Protein AF-A0A8K0K7F2-F1 (afdb_monomer_lite)

Foldseek 3Di:
DDPVVLVPDPVCVPPDPVVLQVLLQLLLVQLVVQLVCQLVVVDVVHHFAPPQPDPDDDDDDDDDDDDDDDDDDDPDDDDDDDDDDDDDPDDDPDDPCPDDPPDGGDGGHRHSVVSNVVSCVPQLVVLVPPPDPSSVSSVVSSVNSSD

Radius of gyration: 26.01 Å; chains: 1; bounding box: 71×52×45 Å

InterPro domains:
  IPR005817 Wnt [PF00110] (9-146)
  IPR005817 Wnt [PR01349] (17-31)
  IPR005817 Wnt [PR01349] (36-49)
  IPR005817 Wnt [PR01349] (103-115)
  IPR005817 Wnt [PTHR12027] (9-146)
  IPR005817 Wnt [SM00097] (2-147)

Structure (mmCIF, N/CA/C/O backbone):
data_AF-A0A8K0K7F2-F1
#
_entry.id   AF-A0A8K0K7F2-F1
#
loop_
_atom_site.group_PDB
_atom_site.id
_atom_site.type_symbol
_atom_site.label_atom_id
_atom_site.label_alt_id
_atom_site.label_comp_id
_atom_site.label_asym_id
_atom_site.label_entity_id
_atom_site.label_seq_id
_atom_site.pdbx_PDB_ins_code
_atom_site.Cartn_x
_atom_site.Cartn_y
_atom_site.Cartn_z
_atom_site.occupancy
_atom_site.B_iso_or_equiv
_atom_site.auth_seq_id
_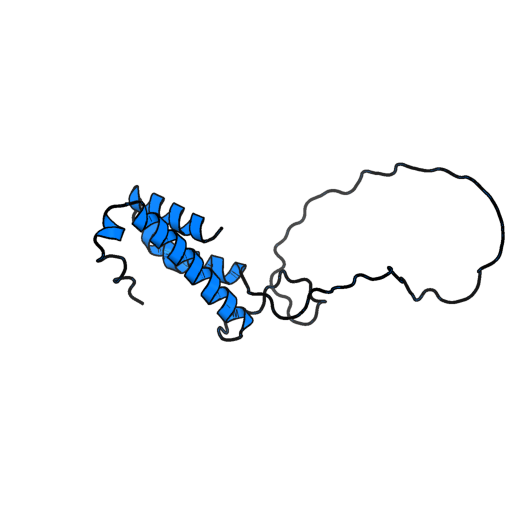atom_site.auth_comp_id
_atom_site.auth_asym_id
_atom_site.auth_atom_id
_atom_site.pdbx_PDB_model_num
ATOM 1 N N . MET A 1 1 ? -12.670 -11.043 -4.628 1.00 37.12 1 MET A N 1
ATOM 2 C CA . MET A 1 1 ? -11.692 -11.726 -3.752 1.00 37.12 1 MET A CA 1
ATOM 3 C C . MET A 1 1 ? -12.124 -11.479 -2.317 1.00 37.12 1 MET A C 1
ATOM 5 O O . MET A 1 1 ? -12.038 -10.350 -1.852 1.00 37.12 1 MET A O 1
ATOM 9 N N . ASN A 1 2 ? -12.721 -12.486 -1.681 1.00 33.09 2 ASN A N 1
ATOM 10 C CA . ASN A 1 2 ? -13.360 -12.348 -0.373 1.00 33.09 2 ASN A CA 1
ATOM 11 C C . ASN A 1 2 ? -12.318 -12.329 0.754 1.00 33.09 2 ASN A C 1
ATOM 13 O O . ASN A 1 2 ? -11.593 -13.300 0.952 1.00 33.09 2 ASN A O 1
ATOM 17 N N . LEU A 1 3 ? -12.275 -11.234 1.519 1.00 50.59 3 LEU A N 1
ATOM 18 C CA . LEU A 1 3 ? -11.505 -11.087 2.765 1.00 50.59 3 LEU A CA 1
ATOM 19 C C . LEU A 1 3 ? -12.228 -11.748 3.965 1.00 50.59 3 LEU A C 1
ATOM 21 O O . LEU A 1 3 ? -12.212 -11.241 5.088 1.00 50.59 3 LEU A O 1
ATOM 25 N N . ASP A 1 4 ? -12.882 -12.890 3.754 1.00 53.47 4 ASP A N 1
ATOM 26 C CA . ASP A 1 4 ? -13.684 -13.553 4.795 1.00 53.47 4 ASP A CA 1
ATOM 27 C C . ASP A 1 4 ? -12.829 -14.278 5.844 1.00 53.47 4 ASP A C 1
ATOM 29 O O . ASP A 1 4 ? -13.322 -14.637 6.914 1.00 53.47 4 ASP A O 1
ATOM 33 N N . CYS A 1 5 ? -11.530 -14.446 5.584 1.00 55.28 5 CYS A N 1
ATOM 34 C CA . CYS A 1 5 ? -10.624 -15.142 6.495 1.00 55.28 5 CYS A CA 1
ATOM 35 C C . CYS A 1 5 ? -10.305 -14.324 7.764 1.00 55.28 5 CYS A C 1
ATOM 37 O O . CYS A 1 5 ? -10.175 -14.892 8.845 1.00 55.28 5 CYS A O 1
ATOM 39 N N . LEU A 1 6 ? -10.238 -12.988 7.667 1.00 54.69 6 LEU A N 1
ATOM 40 C CA . LEU A 1 6 ? -9.939 -12.110 8.813 1.00 54.69 6 LEU A CA 1
ATOM 41 C C . LEU A 1 6 ? -11.192 -11.787 9.646 1.00 54.69 6 LEU A C 1
ATOM 43 O O . LEU A 1 6 ? -11.098 -11.527 10.840 1.00 54.69 6 LEU A O 1
ATOM 47 N N . SER A 1 7 ? -12.378 -11.841 9.031 1.00 54.75 7 SER A N 1
ATOM 48 C CA . SER A 1 7 ? -13.650 -11.515 9.692 1.00 54.75 7 SER A CA 1
ATOM 49 C C . SER A 1 7 ? -14.147 -12.595 10.653 1.00 54.75 7 SER A C 1
ATOM 51 O O . SER A 1 7 ? -14.962 -12.292 11.519 1.00 54.75 7 SER A O 1
ATOM 53 N N . LYS A 1 8 ? -13.713 -13.851 10.480 1.00 60.56 8 LYS A N 1
ATOM 54 C CA . LYS A 1 8 ? -14.168 -14.995 11.290 1.00 60.56 8 LYS A CA 1
ATOM 55 C C . LYS A 1 8 ? -13.259 -15.313 12.477 1.00 60.56 8 LYS A C 1
ATOM 57 O O . LYS A 1 8 ? -13.611 -16.165 13.290 1.00 60.56 8 LYS A O 1
ATOM 62 N N . SER A 1 9 ? -12.100 -14.665 12.606 1.00 66.62 9 SER A N 1
ATOM 63 C CA . SER A 1 9 ? -11.217 -14.933 13.739 1.00 66.62 9 SER A CA 1
ATOM 64 C C . SER A 1 9 ? -11.631 -14.090 14.951 1.00 66.62 9 SER A C 1
ATOM 66 O O . SER A 1 9 ? -11.693 -12.859 14.911 1.00 66.62 9 SER A O 1
ATOM 68 N N . ARG A 1 10 ? -11.914 -14.767 16.071 1.00 64.94 10 ARG A N 1
ATOM 69 C CA . ARG A 1 10 ? -12.238 -14.098 17.345 1.00 64.94 10 ARG A CA 1
ATOM 70 C C . ARG A 1 10 ? -11.111 -13.166 17.800 1.00 64.94 10 ARG A C 1
ATOM 72 O O . ARG A 1 10 ? -11.383 -12.093 18.323 1.00 64.94 10 ARG A O 1
ATOM 79 N N . ILE A 1 11 ? -9.863 -13.539 17.517 1.00 68.00 11 ILE A N 1
ATOM 80 C CA . ILE A 1 11 ? -8.664 -12.765 17.867 1.00 68.00 11 ILE A CA 1
ATOM 81 C C . ILE A 1 11 ? -8.660 -11.400 17.168 1.00 68.00 11 ILE A C 1
ATOM 83 O O . ILE A 1 11 ? -8.383 -10.392 17.811 1.00 68.00 11 ILE A O 1
ATOM 87 N N . LEU A 1 12 ? -9.026 -11.334 15.882 1.00 71.38 12 LEU A N 1
ATOM 88 C CA . LEU A 1 12 ? -9.069 -10.059 15.162 1.00 71.38 12 LEU A CA 1
ATOM 89 C C . LEU A 1 12 ? -10.314 -9.238 15.507 1.00 71.38 12 LEU A C 1
ATOM 91 O O . LEU A 1 12 ? -10.298 -8.019 15.351 1.00 71.38 12 LEU A O 1
ATOM 95 N N . SER A 1 13 ? -11.387 -9.870 15.991 1.00 68.44 13 SER A N 1
ATOM 96 C CA . SER A 1 13 ? -12.656 -9.204 16.314 1.00 68.44 13 SER A CA 1
ATOM 97 C C . SER A 1 13 ? -12.635 -8.381 17.605 1.00 68.44 13 SER A C 1
ATOM 99 O O . SER A 1 13 ? -13.389 -7.417 17.695 1.00 68.44 13 SER A O 1
ATOM 101 N N . LEU A 1 14 ? -11.816 -8.747 18.596 1.00 71.50 14 LEU A N 1
ATOM 102 C CA . LEU A 1 14 ? -11.868 -8.154 19.941 1.00 71.50 14 LEU A CA 1
ATOM 103 C C . LEU A 1 14 ? -10.873 -7.004 20.192 1.00 71.50 14 LEU A C 1
ATOM 105 O O . LEU A 1 14 ? -10.932 -6.384 21.248 1.00 71.50 14 LEU A O 1
ATOM 109 N N . GLY A 1 15 ? -9.994 -6.675 19.238 1.00 77.38 15 GLY A N 1
ATOM 110 C CA . GLY A 1 15 ? -9.095 -5.516 19.360 1.00 77.38 15 GLY A CA 1
ATOM 111 C C . GLY A 1 15 ? -7.935 -5.699 20.349 1.00 77.38 15 GLY A C 1
ATOM 112 O O . GLY A 1 15 ? -7.491 -4.733 20.964 1.00 77.38 15 GLY A O 1
ATOM 113 N N . PHE A 1 16 ? -7.435 -6.927 20.515 1.00 87.38 16 PHE A N 1
ATOM 114 C CA . PHE A 1 16 ? -6.277 -7.228 21.365 1.00 87.38 16 PHE A CA 1
ATOM 115 C C . PHE A 1 16 ? -4.934 -6.795 20.748 1.00 87.38 16 PHE A C 1
ATOM 117 O O . PHE A 1 16 ? -4.850 -6.474 19.558 1.00 87.38 16 PHE A O 1
ATOM 124 N N . ARG A 1 17 ? -3.847 -6.844 21.529 1.00 90.38 17 ARG A N 1
ATOM 125 C CA . ARG A 1 17 ? -2.491 -6.479 21.068 1.00 90.38 17 ARG A CA 1
ATOM 126 C C . ARG A 1 17 ? -2.005 -7.364 19.918 1.00 90.38 17 ARG A C 1
ATOM 128 O O . ARG A 1 17 ? -1.388 -6.881 18.973 1.00 90.38 17 ARG A O 1
ATOM 135 N N . GLU A 1 18 ? -2.353 -8.640 19.952 1.00 90.44 18 GLU A N 1
ATOM 136 C CA . GLU A 1 18 ? -2.044 -9.635 18.928 1.00 90.44 18 GLU A CA 1
ATOM 137 C C . GLU A 1 18 ? -2.748 -9.290 17.611 1.00 90.44 18 GLU A C 1
ATOM 139 O O . GLU A 1 18 ? -2.179 -9.458 16.533 1.00 90.44 18 GLU A O 1
ATOM 144 N N . SER A 1 19 ? -3.964 -8.734 17.690 1.00 89.56 19 SER A N 1
ATOM 145 C CA . SER A 1 19 ? -4.680 -8.256 16.505 1.00 89.56 19 SER A CA 1
ATOM 146 C C . SER A 1 19 ? -3.993 -7.045 15.882 1.00 89.56 19 SER A C 1
ATOM 148 O O . SER A 1 19 ? -3.846 -6.987 14.662 1.00 89.56 19 SER A O 1
ATOM 150 N N . ALA A 1 20 ? -3.490 -6.123 16.707 1.00 92.75 20 ALA A N 1
ATOM 151 C CA . ALA A 1 20 ? -2.738 -4.972 16.229 1.00 92.75 20 ALA A CA 1
ATOM 152 C C . ALA A 1 20 ? -1.470 -5.395 15.481 1.00 92.75 20 ALA A C 1
ATOM 154 O O . ALA A 1 20 ? -1.226 -4.925 14.367 1.00 92.75 20 ALA A O 1
ATOM 155 N N . PHE A 1 21 ? -0.722 -6.349 16.042 1.00 93.94 21 PHE A N 1
ATOM 156 C CA . PHE A 1 21 ? 0.432 -6.941 15.372 1.00 93.94 21 PHE A CA 1
ATOM 157 C C . PHE A 1 21 ? 0.045 -7.614 14.051 1.00 93.94 21 PHE A C 1
ATOM 159 O O . PHE A 1 21 ? 0.683 -7.364 13.033 1.00 93.94 21 PHE A O 1
ATOM 166 N N . ALA A 1 22 ? -1.021 -8.417 14.026 1.00 93.19 22 ALA A N 1
ATOM 167 C CA . ALA A 1 22 ? -1.461 -9.105 12.814 1.00 93.19 22 ALA A CA 1
ATOM 168 C C . ALA A 1 22 ? -1.860 -8.131 11.690 1.00 93.19 22 ALA A C 1
ATOM 170 O O . ALA A 1 22 ? -1.498 -8.348 10.532 1.00 93.19 22 ALA A O 1
ATOM 171 N N . HIS A 1 23 ? -2.561 -7.041 12.019 1.00 93.25 23 HIS A N 1
ATOM 172 C CA . HIS A 1 23 ? -2.908 -5.977 11.072 1.00 93.25 23 HIS A CA 1
ATOM 173 C C . HIS A 1 23 ? -1.660 -5.286 10.508 1.00 93.25 23 HIS A C 1
ATOM 175 O O . HIS A 1 23 ? -1.525 -5.146 9.289 1.00 93.25 23 HIS A O 1
ATOM 181 N N . ALA A 1 24 ? -0.714 -4.922 11.377 1.00 96.75 24 ALA A N 1
ATOM 182 C CA . ALA A 1 24 ? 0.549 -4.318 10.965 1.00 96.75 24 ALA A CA 1
ATOM 183 C C . ALA A 1 24 ? 1.377 -5.271 10.085 1.00 96.75 24 ALA A C 1
ATOM 185 O O . ALA A 1 24 ? 1.738 -4.918 8.963 1.00 96.75 24 ALA A O 1
ATOM 186 N N . ALA A 1 25 ? 1.610 -6.505 10.535 1.00 96.50 25 ALA A N 1
ATOM 187 C CA . ALA A 1 25 ? 2.380 -7.509 9.804 1.00 96.50 25 ALA A CA 1
ATOM 188 C C . ALA A 1 25 ? 1.764 -7.829 8.434 1.00 96.50 25 ALA A C 1
ATOM 190 O O . ALA A 1 25 ? 2.481 -7.946 7.441 1.00 96.50 25 ALA A O 1
ATOM 191 N N . SER A 1 26 ? 0.433 -7.906 8.349 1.00 96.31 26 SER A N 1
ATOM 192 C CA . SER A 1 26 ? -0.265 -8.115 7.076 1.00 96.31 26 SER A CA 1
ATOM 193 C C . SER A 1 26 ? -0.063 -6.934 6.125 1.00 96.31 26 SER A C 1
ATOM 195 O O . SER A 1 26 ? 0.232 -7.131 4.946 1.00 96.31 26 SER A O 1
ATOM 197 N N . ALA A 1 27 ? -0.176 -5.700 6.623 1.00 97.38 27 ALA A N 1
ATOM 198 C CA . ALA A 1 27 ? 0.016 -4.502 5.811 1.00 97.38 27 ALA A CA 1
ATOM 199 C C . ALA A 1 27 ? 1.462 -4.335 5.322 1.00 97.38 27 ALA A C 1
ATOM 201 O O . ALA A 1 27 ? 1.665 -3.947 4.162 1.00 97.38 27 ALA A O 1
ATOM 202 N N . ALA A 1 28 ? 2.436 -4.697 6.159 1.00 98.19 28 ALA A N 1
ATOM 203 C CA . ALA A 1 28 ? 3.849 -4.794 5.804 1.00 98.19 28 ALA A CA 1
ATOM 204 C C . ALA A 1 28 ? 4.073 -5.851 4.714 1.00 98.19 28 ALA A C 1
ATOM 206 O O . ALA A 1 28 ? 4.664 -5.571 3.671 1.00 98.19 28 ALA A O 1
ATOM 207 N N . GLY A 1 29 ? 3.541 -7.059 4.928 1.00 97.94 29 GLY A N 1
ATOM 208 C CA . GLY A 1 29 ? 3.699 -8.199 4.030 1.00 97.94 29 GLY A CA 1
ATOM 209 C C . GLY A 1 29 ? 3.129 -7.944 2.638 1.00 97.94 29 GLY A C 1
ATOM 210 O O . GLY A 1 29 ? 3.810 -8.204 1.648 1.00 97.94 29 GLY A O 1
ATOM 211 N N . VAL A 1 30 ? 1.924 -7.368 2.547 1.00 97.69 30 VAL A N 1
ATOM 212 C CA . VAL A 1 30 ? 1.322 -6.976 1.260 1.00 97.69 30 VAL A CA 1
ATOM 213 C C . VAL A 1 30 ? 2.203 -5.960 0.542 1.00 97.69 30 VAL A C 1
ATOM 215 O O . VAL A 1 30 ? 2.499 -6.141 -0.637 1.00 97.69 30 VAL A O 1
ATOM 218 N N . THR A 1 31 ? 2.66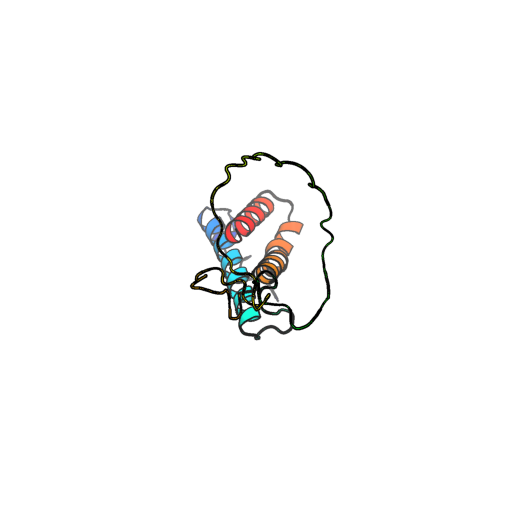1 -4.926 1.252 1.00 97.56 31 THR A N 1
ATOM 219 C CA . THR A 1 31 ? 3.538 -3.897 0.681 1.00 97.56 31 THR A CA 1
ATOM 220 C C . THR A 1 31 ? 4.811 -4.532 0.125 1.00 97.56 31 THR A C 1
ATOM 222 O O . THR A 1 31 ? 5.104 -4.382 -1.055 1.00 97.56 31 THR A O 1
ATOM 225 N N . ALA A 1 32 ? 5.530 -5.313 0.932 1.00 97.69 32 ALA A N 1
ATOM 226 C CA . ALA A 1 32 ? 6.790 -5.932 0.531 1.00 97.69 32 ALA A CA 1
ATOM 227 C C . ALA A 1 32 ? 6.630 -6.922 -0.635 1.00 97.69 32 ALA A C 1
ATOM 229 O O . ALA A 1 32 ? 7.443 -6.928 -1.562 1.00 97.69 32 ALA A O 1
ATOM 230 N N . ALA A 1 33 ? 5.587 -7.755 -0.607 1.00 98.06 33 ALA A N 1
ATOM 231 C CA . ALA A 1 33 ? 5.334 -8.741 -1.652 1.00 98.06 33 ALA A CA 1
ATOM 232 C C . ALA A 1 33 ? 5.012 -8.076 -2.995 1.00 98.06 33 ALA A C 1
ATOM 234 O O . ALA A 1 33 ? 5.559 -8.479 -4.022 1.00 98.06 33 ALA A O 1
ATOM 235 N N . VAL A 1 34 ? 4.171 -7.039 -2.989 1.00 97.44 34 VAL A N 1
ATOM 236 C CA . VAL A 1 34 ? 3.787 -6.314 -4.206 1.00 97.44 34 VAL A CA 1
ATOM 237 C C . VAL A 1 34 ? 4.967 -5.522 -4.763 1.00 97.44 34 VAL A C 1
ATOM 239 O O . VAL A 1 34 ? 5.269 -5.654 -5.947 1.00 97.44 34 VAL A O 1
ATOM 242 N N . SER A 1 35 ? 5.699 -4.783 -3.926 1.00 96.50 35 SER A N 1
ATOM 243 C CA . SER A 1 35 ? 6.876 -4.021 -4.369 1.00 96.50 35 SER A CA 1
ATOM 244 C C . SER A 1 35 ? 7.946 -4.920 -4.997 1.00 96.50 35 SER A C 1
ATOM 246 O O . SER A 1 35 ? 8.580 -4.544 -5.985 1.00 96.50 35 SER A O 1
ATOM 248 N N . ARG A 1 36 ? 8.122 -6.136 -4.461 1.00 96.69 36 ARG A N 1
ATOM 249 C CA . ARG A 1 36 ? 9.018 -7.152 -5.031 1.00 96.69 36 ARG A CA 1
ATOM 250 C C . ARG A 1 36 ? 8.472 -7.771 -6.314 1.00 96.69 36 ARG A C 1
ATOM 252 O O . ARG A 1 36 ? 9.239 -8.057 -7.228 1.00 96.69 36 ARG A O 1
ATOM 259 N N . ALA A 1 37 ? 7.163 -7.982 -6.413 1.00 97.75 37 ALA A N 1
ATOM 260 C CA . ALA A 1 37 ? 6.552 -8.452 -7.652 1.00 97.75 37 ALA A CA 1
ATOM 261 C C . ALA A 1 37 ? 6.761 -7.448 -8.798 1.00 97.75 37 ALA A C 1
ATOM 263 O O . ALA A 1 37 ? 7.041 -7.878 -9.917 1.00 97.75 37 ALA A O 1
ATOM 264 N N . CYS A 1 38 ? 6.707 -6.143 -8.500 1.00 96.12 38 CYS A N 1
ATOM 265 C CA . CYS A 1 38 ? 7.006 -5.075 -9.455 1.00 96.12 38 CYS A CA 1
ATOM 266 C C . CYS A 1 38 ? 8.445 -5.147 -9.972 1.00 96.12 38 CYS A C 1
ATOM 268 O O . CYS A 1 38 ? 8.657 -5.224 -11.177 1.00 96.12 38 CYS A O 1
ATOM 270 N N . SER A 1 39 ? 9.440 -5.201 -9.079 1.00 95.50 39 SER A N 1
ATOM 271 C CA . SER A 1 39 ? 10.847 -5.262 -9.509 1.00 95.50 39 SER A CA 1
ATOM 272 C C . SER A 1 39 ? 11.201 -6.542 -10.261 1.00 95.50 39 SER A C 1
ATOM 274 O O . SER A 1 39 ? 12.135 -6.568 -11.051 1.00 95.50 39 SER A O 1
ATOM 276 N N . ASN A 1 40 ? 10.463 -7.621 -10.006 1.00 95.44 40 ASN A N 1
ATOM 277 C CA . ASN A 1 40 ? 10.685 -8.902 -10.664 1.00 95.44 40 ASN A CA 1
ATOM 278 C C . ASN A 1 40 ? 9.932 -9.015 -12.001 1.00 95.44 40 ASN A C 1
ATOM 280 O O . ASN A 1 40 ? 9.919 -10.095 -12.586 1.00 95.44 40 ASN A O 1
ATOM 284 N N . GLY A 1 41 ? 9.242 -7.958 -12.449 1.00 94.31 41 GLY A N 1
ATOM 285 C CA . GLY A 1 41 ? 8.459 -7.966 -13.688 1.00 94.31 41 GLY A CA 1
ATOM 286 C C . GLY A 1 41 ? 7.257 -8.917 -13.664 1.00 94.31 41 GLY A C 1
ATOM 287 O O . GLY A 1 41 ? 6.735 -9.280 -14.714 1.00 94.31 41 GLY A O 1
ATOM 288 N N . ARG A 1 42 ? 6.806 -9.355 -12.479 1.00 97.00 42 ARG A N 1
ATOM 289 C CA . ARG A 1 42 ? 5.666 -10.284 -12.335 1.00 97.00 42 ARG A CA 1
ATOM 290 C C . ARG A 1 42 ? 4.315 -9.581 -12.401 1.00 97.00 42 ARG A C 1
ATOM 292 O O . ARG A 1 42 ? 3.295 -10.252 -12.533 1.00 97.00 42 ARG A O 1
ATOM 299 N N . LEU A 1 43 ? 4.300 -8.258 -12.259 1.00 94.06 43 LEU A N 1
ATOM 300 C CA . LEU A 1 43 ? 3.091 -7.450 -12.277 1.00 94.06 43 LEU A CA 1
ATOM 301 C C . LEU A 1 43 ? 3.204 -6.391 -13.373 1.00 94.06 43 LEU A C 1
ATOM 303 O O . LEU A 1 43 ? 4.016 -5.484 -13.269 1.00 94.06 43 LEU A O 1
ATOM 307 N N . LEU A 1 44 ? 2.365 -6.501 -14.405 1.00 92.50 44 LEU A N 1
ATOM 308 C CA . LEU A 1 44 ? 2.398 -5.620 -15.583 1.00 92.50 44 LEU A CA 1
ATOM 309 C C . LEU A 1 44 ? 1.982 -4.171 -15.279 1.00 92.50 44 LEU A C 1
ATOM 311 O O . LEU A 1 44 ? 2.242 -3.270 -16.066 1.00 92.50 44 LEU A O 1
ATOM 315 N N . SER A 1 45 ? 1.310 -3.945 -14.151 1.00 93.06 45 SER A N 1
ATOM 316 C CA . SER A 1 45 ? 0.786 -2.634 -13.754 1.00 93.06 45 SER A CA 1
ATOM 317 C C . SER A 1 45 ? 1.813 -1.737 -13.054 1.00 93.06 45 SER A C 1
ATOM 319 O O . SER A 1 45 ? 1.468 -0.625 -12.660 1.00 93.06 45 SER A O 1
ATOM 321 N N . CYS A 1 46 ? 3.038 -2.217 -12.844 1.00 94.38 46 CYS A N 1
ATOM 322 C CA . CYS A 1 46 ? 4.117 -1.467 -12.212 1.00 94.38 46 CYS A CA 1
ATOM 323 C C . CYS A 1 46 ? 5.480 -1.869 -12.789 1.00 94.38 46 CYS A C 1
ATOM 325 O O . CYS A 1 46 ? 5.624 -2.906 -13.428 1.00 94.38 46 CYS A O 1
ATOM 327 N N . SER A 1 47 ? 6.487 -1.037 -12.534 1.00 91.69 47 SER A N 1
ATOM 328 C CA . SER A 1 47 ? 7.886 -1.277 -12.907 1.00 91.69 47 SER A CA 1
ATOM 329 C C . SER A 1 47 ? 8.793 -1.086 -11.688 1.00 91.69 47 SER A C 1
ATOM 331 O O . SER A 1 47 ? 8.288 -0.918 -10.576 1.00 91.69 47 SER A O 1
ATOM 333 N N . CYS A 1 48 ? 10.112 -1.112 -11.882 1.00 94.00 48 CYS A N 1
ATOM 334 C CA . CYS A 1 48 ? 11.114 -0.757 -10.875 1.00 94.00 48 CYS A CA 1
ATOM 335 C C . CYS A 1 48 ? 10.831 0.618 -10.244 1.00 94.00 48 CYS A C 1
ATOM 337 O O . CYS A 1 48 ? 10.126 1.450 -10.818 1.00 94.00 48 CYS A O 1
ATOM 339 N N . ASP A 1 49 ? 11.378 0.846 -9.051 1.00 89.00 49 ASP A N 1
ATOM 340 C CA . ASP A 1 49 ? 11.239 2.118 -8.341 1.00 89.00 49 ASP A CA 1
ATOM 341 C C . ASP A 1 49 ? 11.702 3.317 -9.196 1.00 89.00 49 ASP A C 1
ATOM 343 O O . ASP A 1 49 ? 12.874 3.358 -9.582 1.00 89.00 49 ASP A O 1
ATOM 347 N N . PRO A 1 50 ? 10.833 4.311 -9.470 1.00 75.50 50 PRO A N 1
ATOM 348 C CA . PRO A 1 50 ? 11.208 5.491 -10.249 1.00 75.50 50 PRO A CA 1
ATOM 349 C C . PRO A 1 50 ? 12.107 6.463 -9.464 1.00 75.50 50 PRO A C 1
ATOM 351 O O . PRO A 1 50 ? 12.724 7.347 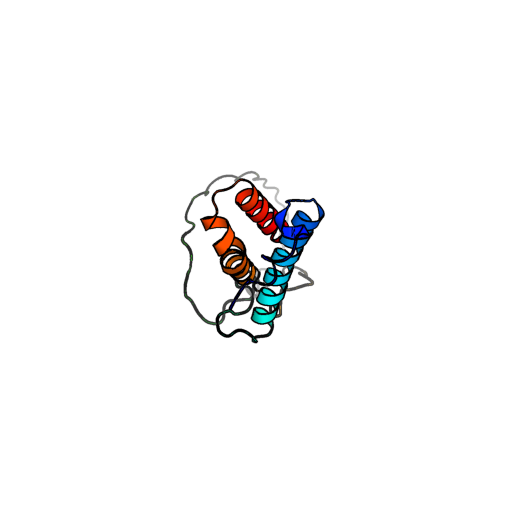-10.057 1.00 75.50 50 PRO A O 1
ATOM 354 N N . GLY A 1 51 ? 12.184 6.321 -8.134 1.00 69.75 51 GLY A N 1
ATOM 355 C CA . GLY A 1 51 ? 13.033 7.131 -7.254 1.00 69.75 51 GLY A CA 1
ATOM 356 C C . GLY A 1 51 ? 14.507 6.713 -7.242 1.00 69.75 51 GLY A C 1
ATOM 357 O O . GLY A 1 51 ? 15.362 7.469 -6.763 1.00 69.75 51 GLY A O 1
ATOM 358 N N . GLY A 1 52 ? 14.825 5.542 -7.801 1.00 60.09 52 GLY A N 1
ATOM 359 C CA . GLY A 1 52 ? 16.190 5.097 -8.029 1.00 60.09 52 GLY A CA 1
ATOM 360 C C . GLY A 1 52 ? 16.833 5.957 -9.107 1.00 60.09 52 GLY A C 1
ATOM 361 O O . GLY A 1 52 ? 16.465 5.874 -10.273 1.00 60.09 52 GLY A O 1
ATOM 362 N N . ARG A 1 53 ? 17.798 6.800 -8.724 1.00 59.69 53 ARG A N 1
ATOM 363 C CA . ARG A 1 53 ? 18.643 7.546 -9.665 1.00 59.69 53 ARG A CA 1
ATOM 364 C C . ARG A 1 53 ? 19.359 6.566 -10.599 1.00 59.69 53 ARG A C 1
ATOM 366 O O . ARG A 1 53 ? 20.457 6.118 -10.295 1.00 59.69 53 ARG A O 1
ATOM 373 N N . VAL A 1 54 ? 18.738 6.283 -11.733 1.00 51.59 54 VAL A N 1
ATOM 374 C CA . VAL A 1 54 ? 19.344 5.690 -12.919 1.00 51.59 54 VAL A CA 1
ATOM 375 C C . VAL A 1 54 ? 19.146 6.711 -14.030 1.00 51.59 54 VAL A C 1
ATOM 377 O O . VAL A 1 54 ? 18.068 7.281 -14.206 1.00 51.59 54 VAL A O 1
ATOM 380 N N . THR A 1 55 ? 20.243 7.027 -14.702 1.00 51.22 55 THR A N 1
ATOM 381 C CA . THR A 1 55 ? 20.333 7.946 -15.835 1.00 51.22 55 THR A CA 1
ATOM 382 C C . THR A 1 55 ? 19.196 7.703 -16.822 1.00 51.22 55 THR A C 1
ATOM 384 O O . THR A 1 55 ? 18.984 6.577 -17.264 1.00 51.22 55 THR A O 1
ATOM 387 N N . LYS A 1 56 ? 18.462 8.777 -17.131 1.00 43.03 56 LYS A N 1
ATOM 388 C CA . LYS A 1 56 ? 17.280 8.785 -17.993 1.00 43.03 56 LYS A CA 1
ATOM 389 C C . LYS A 1 56 ? 17.472 7.955 -19.267 1.00 43.03 56 LYS A C 1
ATOM 391 O O . LYS A 1 56 ? 18.318 8.274 -20.096 1.00 43.03 56 LYS A O 1
ATOM 396 N N . GLY A 1 57 ? 16.590 6.981 -19.446 1.00 44.31 57 GLY A N 1
ATOM 397 C CA . GLY A 1 57 ? 16.365 6.274 -20.696 1.00 44.31 57 GLY A CA 1
ATOM 398 C C . GLY A 1 57 ? 15.042 5.516 -20.622 1.00 44.31 57 GLY A C 1
ATOM 399 O O . GLY A 1 57 ? 15.008 4.439 -20.045 1.00 44.31 57 GLY A O 1
ATOM 400 N N . ALA A 1 58 ? 14.002 6.102 -21.230 1.00 39.72 58 ALA A N 1
ATOM 401 C CA . ALA A 1 58 ? 12.661 5.570 -21.528 1.00 39.72 58 ALA A CA 1
ATOM 402 C C . ALA A 1 58 ? 11.497 5.979 -20.591 1.00 39.72 58 ALA A C 1
ATOM 404 O O . ALA A 1 58 ? 11.408 5.545 -19.448 1.00 39.72 58 ALA A O 1
ATOM 405 N N . GLY A 1 59 ? 10.554 6.747 -21.161 1.00 33.91 59 GLY A N 1
ATOM 406 C CA . GLY A 1 59 ? 9.148 6.814 -20.739 1.00 33.91 59 GLY A CA 1
ATOM 407 C C . GLY A 1 59 ? 8.778 7.947 -19.784 1.00 33.91 59 GLY A C 1
ATOM 408 O O . GLY A 1 59 ? 8.628 7.732 -18.587 1.00 33.91 59 GLY A O 1
ATOM 409 N N . GLU A 1 60 ? 8.588 9.152 -20.320 1.00 42.66 60 GLU A N 1
ATOM 410 C CA . GLU A 1 60 ? 7.884 10.239 -19.635 1.00 42.66 60 GLU A CA 1
ATOM 411 C C . GLU A 1 60 ? 6.388 9.920 -19.542 1.00 42.66 60 GLU A C 1
ATOM 413 O O . GLU A 1 60 ? 5.736 9.910 -20.573 1.00 42.66 60 GLU A O 1
ATOM 418 N N . GLU A 1 61 ? 5.842 9.746 -18.334 1.00 39.06 61 GLU A N 1
ATOM 419 C CA . GLU A 1 61 ? 4.527 10.285 -17.949 1.00 39.06 61 GLU A CA 1
ATOM 420 C C . GLU A 1 61 ? 4.492 10.522 -16.427 1.00 39.06 61 GLU A C 1
ATOM 422 O O . GLU A 1 61 ? 4.749 9.618 -15.635 1.00 39.06 61 GLU A O 1
ATOM 427 N N . GLY A 1 62 ? 4.168 11.756 -16.011 1.00 34.78 62 GLY A N 1
ATOM 428 C CA . GLY A 1 62 ? 3.736 12.048 -14.635 1.00 34.78 62 GLY A CA 1
ATOM 429 C C . GLY A 1 62 ? 4.692 12.833 -13.727 1.00 34.78 62 GLY A C 1
ATOM 430 O O . GLY A 1 62 ? 4.840 12.495 -12.555 1.00 34.78 62 GLY A O 1
ATOM 431 N N . ALA A 1 63 ? 5.311 13.920 -14.201 1.00 42.53 63 ALA A N 1
ATOM 432 C CA . ALA A 1 63 ? 6.011 14.858 -13.318 1.00 42.53 63 ALA A CA 1
ATOM 433 C C . ALA A 1 63 ? 5.007 15.672 -12.474 1.00 42.53 63 ALA A C 1
ATOM 435 O O . ALA A 1 63 ? 4.491 16.708 -12.896 1.00 42.53 63 ALA A O 1
ATOM 436 N N . SER A 1 64 ? 4.735 15.195 -11.258 1.00 50.47 64 SER A N 1
ATOM 437 C CA . SER A 1 64 ? 3.996 15.932 -10.231 1.00 50.47 64 SER A CA 1
ATOM 438 C C . SER A 1 64 ? 4.701 17.257 -9.924 1.00 50.47 64 SER A C 1
ATOM 440 O O . SER A 1 64 ? 5.776 17.293 -9.323 1.00 50.47 64 SER A O 1
ATOM 442 N N . ASN A 1 65 ? 4.057 18.354 -10.322 1.00 49.09 65 ASN A N 1
ATOM 443 C CA . ASN A 1 65 ? 4.458 19.734 -10.074 1.00 49.09 65 ASN A CA 1
ATOM 444 C C . ASN A 1 65 ? 4.850 19.971 -8.605 1.00 49.09 65 ASN A C 1
ATOM 446 O O . ASN A 1 65 ? 3.996 20.112 -7.729 1.00 49.09 65 ASN A O 1
ATOM 450 N N . ARG A 1 66 ? 6.151 20.119 -8.344 1.00 51.06 66 ARG A N 1
ATOM 451 C CA . ARG A 1 66 ? 6.663 20.770 -7.134 1.00 51.06 66 ARG A CA 1
ATOM 452 C C . ARG A 1 66 ? 7.565 21.933 -7.536 1.00 51.06 66 ARG A C 1
ATOM 454 O O . ARG A 1 66 ? 8.780 21.880 -7.404 1.00 51.06 66 ARG A O 1
ATOM 461 N N . LYS A 1 67 ? 6.952 23.014 -8.023 1.00 48.31 67 LYS A N 1
ATOM 462 C CA . LYS A 1 67 ? 7.563 24.343 -7.925 1.00 48.31 67 LYS A CA 1
ATOM 463 C C . LYS A 1 67 ? 7.310 24.858 -6.516 1.00 48.31 67 LYS A C 1
ATOM 465 O O . LYS A 1 67 ? 6.148 24.934 -6.126 1.00 48.31 67 LYS A O 1
ATOM 470 N N . ARG A 1 68 ? 8.378 25.224 -5.799 1.00 41.53 68 ARG A N 1
ATOM 471 C CA . ARG A 1 68 ? 8.467 26.431 -4.958 1.00 41.53 68 ARG A CA 1
ATOM 472 C C . ARG A 1 68 ? 9.863 26.551 -4.308 1.00 41.53 68 ARG A C 1
ATOM 474 O O . ARG A 1 68 ? 10.183 25.789 -3.410 1.00 41.53 68 ARG A O 1
ATOM 481 N N . ILE A 1 69 ? 10.608 27.558 -4.794 1.00 44.69 69 ILE A N 1
ATOM 482 C CA . ILE A 1 69 ? 11.450 28.539 -4.066 1.00 44.69 69 ILE A CA 1
ATOM 483 C C . ILE A 1 69 ? 12.501 28.026 -3.067 1.00 44.69 69 ILE A C 1
ATOM 485 O O . ILE A 1 69 ? 12.155 27.598 -1.977 1.00 44.69 69 ILE A O 1
ATOM 489 N N . HIS A 1 70 ? 13.786 28.192 -3.410 1.00 37.66 70 HIS A N 1
ATOM 490 C CA . HIS A 1 70 ? 14.663 29.210 -2.805 1.00 37.66 70 HIS A CA 1
ATOM 491 C C . HIS A 1 70 ? 15.919 29.390 -3.677 1.00 37.66 70 HIS A C 1
ATOM 493 O O . HIS A 1 70 ? 16.796 28.532 -3.727 1.00 37.66 70 HIS A O 1
ATOM 499 N N . ALA A 1 71 ? 15.952 30.508 -4.400 1.00 43.81 71 ALA A N 1
ATOM 500 C CA . ALA A 1 71 ? 17.189 31.158 -4.796 1.00 43.81 71 ALA A CA 1
ATOM 501 C C . ALA A 1 71 ? 17.613 32.094 -3.652 1.00 43.81 71 ALA A C 1
ATOM 503 O O . ALA A 1 71 ? 16.761 32.533 -2.880 1.00 43.81 71 ALA A O 1
ATOM 504 N N . GLU A 1 72 ? 18.908 32.400 -3.630 1.00 40.91 72 GLU A N 1
ATOM 505 C CA . GLU A 1 72 ? 19.609 33.374 -2.781 1.00 40.91 72 GLU A CA 1
ATOM 506 C C . GLU A 1 72 ? 20.076 32.889 -1.404 1.00 40.91 72 GLU A C 1
ATOM 508 O O . GLU A 1 72 ? 19.311 32.415 -0.569 1.00 40.91 72 GLU A O 1
ATOM 513 N N . GLY A 1 73 ? 21.377 33.091 -1.174 1.00 40.16 73 GLY A N 1
ATOM 514 C CA . GLY A 1 73 ? 22.002 33.017 0.140 1.00 40.16 73 GLY A CA 1
ATOM 515 C C . GLY A 1 73 ? 23.131 32.000 0.221 1.00 40.16 73 GLY A C 1
ATOM 516 O O . GLY A 1 73 ? 22.911 30.890 0.683 1.00 40.16 73 GLY A O 1
ATOM 517 N N . LEU A 1 74 ? 24.328 32.387 -0.236 1.00 44.09 74 LEU A N 1
ATOM 518 C CA . LEU A 1 74 ? 25.591 32.349 0.527 1.00 44.09 74 LEU A CA 1
ATOM 519 C C . LEU A 1 74 ? 26.767 32.675 -0.412 1.00 44.09 74 LEU A C 1
ATOM 521 O O . LEU A 1 74 ? 27.623 31.851 -0.722 1.00 44.09 74 LEU A O 1
ATOM 525 N N . ALA A 1 75 ? 26.803 33.935 -0.849 1.00 45.59 75 ALA A N 1
ATOM 526 C CA . ALA A 1 75 ? 28.048 34.598 -1.199 1.00 45.59 75 ALA A CA 1
ATOM 527 C C . ALA A 1 75 ? 28.759 34.956 0.115 1.00 45.59 75 ALA A C 1
ATOM 529 O O . ALA A 1 75 ? 28.440 35.969 0.733 1.00 45.59 75 ALA A O 1
ATOM 530 N N . TYR A 1 76 ? 29.667 34.101 0.585 1.00 41.66 76 TYR A N 1
ATOM 531 C CA . TYR A 1 76 ? 30.540 34.440 1.710 1.00 41.66 76 TYR A CA 1
ATOM 532 C C . TYR A 1 76 ? 31.825 33.608 1.671 1.00 41.66 76 TYR A C 1
ATOM 534 O O . TYR A 1 76 ? 31.906 32.555 2.288 1.00 41.66 76 TYR A O 1
ATOM 542 N N . TYR A 1 77 ? 32.785 34.039 0.850 1.00 39.03 77 TYR A N 1
ATOM 543 C CA . TYR A 1 77 ? 34.193 34.260 1.215 1.00 39.03 77 TYR A CA 1
ATOM 544 C C . TYR A 1 77 ? 34.973 34.634 -0.053 1.00 39.03 77 TYR A C 1
ATOM 546 O O . TYR A 1 77 ? 35.243 33.799 -0.910 1.00 39.03 77 TYR A O 1
ATOM 554 N N . ASN A 1 78 ? 35.322 35.916 -0.159 1.00 44.78 78 ASN A N 1
ATOM 555 C CA . ASN A 1 78 ? 36.326 36.425 -1.087 1.00 44.78 78 ASN A CA 1
ATOM 556 C C . ASN A 1 78 ? 37.624 36.596 -0.292 1.00 44.78 78 ASN A C 1
ATOM 558 O O . ASN A 1 78 ? 37.615 37.239 0.758 1.00 44.78 78 ASN A O 1
ATOM 562 N N . GLY A 1 79 ? 38.729 36.045 -0.783 1.00 34.72 79 GLY A N 1
ATOM 563 C CA . GLY A 1 79 ? 40.043 36.180 -0.162 1.00 34.72 79 GLY A CA 1
ATOM 564 C C . GLY A 1 79 ? 41.142 35.961 -1.190 1.00 34.72 79 GLY A C 1
ATOM 565 O O . GLY A 1 79 ? 41.576 34.836 -1.409 1.00 34.72 79 GLY A O 1
ATOM 566 N N . ASN A 1 80 ? 41.572 37.047 -1.831 1.00 44.72 80 ASN A N 1
ATOM 567 C CA . ASN A 1 80 ? 42.723 37.067 -2.726 1.00 44.72 80 ASN A CA 1
ATOM 568 C C . ASN A 1 80 ? 44.020 36.968 -1.916 1.00 44.72 80 ASN A C 1
ATOM 570 O O . ASN A 1 80 ? 44.310 37.853 -1.112 1.00 44.72 80 ASN A O 1
ATOM 574 N N . HIS A 1 81 ? 44.848 35.965 -2.201 1.00 34.00 81 HIS A N 1
ATOM 575 C CA . HIS A 1 81 ? 46.276 36.017 -1.907 1.00 34.00 81 HIS A CA 1
ATOM 576 C C . HIS A 1 81 ? 47.037 35.539 -3.145 1.00 34.00 81 HIS A C 1
ATOM 578 O O . HIS A 1 81 ? 46.940 34.380 -3.538 1.00 34.00 81 HIS A O 1
ATOM 584 N N . GLY A 1 82 ? 47.757 36.450 -3.799 1.00 43.69 82 GLY A N 1
ATOM 585 C CA . GLY A 1 82 ? 48.589 36.105 -4.948 1.00 43.69 82 GLY A CA 1
ATOM 586 C C . GLY A 1 82 ? 49.819 35.292 -4.540 1.00 43.69 82 GLY A C 1
ATOM 587 O O . GLY A 1 82 ? 50.453 35.611 -3.529 1.00 43.69 82 GLY A O 1
ATOM 588 N N . ARG A 1 83 ? 50.179 34.289 -5.356 1.00 40.62 83 ARG A N 1
ATOM 589 C CA . ARG A 1 83 ? 51.572 33.985 -5.739 1.00 40.62 83 ARG A CA 1
ATOM 590 C C . ARG A 1 83 ? 51.675 32.917 -6.846 1.00 40.62 83 ARG A C 1
ATOM 592 O O . ARG A 1 83 ? 51.031 31.883 -6.752 1.00 40.62 83 ARG A O 1
ATOM 599 N N . THR A 1 84 ? 52.546 33.246 -7.815 1.00 29.80 84 THR A N 1
ATOM 600 C CA . THR A 1 84 ? 53.295 32.429 -8.807 1.00 29.80 84 THR A CA 1
ATOM 601 C C . THR A 1 84 ? 52.459 31.586 -9.789 1.00 29.80 84 THR A C 1
ATOM 603 O O . THR A 1 84 ? 51.833 30.622 -9.378 1.00 29.80 84 THR A O 1
ATOM 606 N N . SER A 1 85 ? 52.308 31.957 -11.076 1.00 47.62 85 SER A N 1
ATOM 607 C CA . SER A 1 85 ? 53.304 31.792 -12.167 1.00 47.62 85 SER A CA 1
ATOM 608 C C . SER A 1 85 ? 53.956 30.416 -12.063 1.00 47.62 85 SER A C 1
ATOM 610 O O . SER A 1 85 ? 54.886 30.272 -11.285 1.00 47.62 85 SER A O 1
ATOM 612 N N . GLU A 1 86 ? 53.413 29.372 -12.682 1.00 38.94 86 GLU A N 1
ATOM 613 C CA . GLU A 1 86 ? 53.797 28.990 -14.047 1.00 38.94 86 GLU A CA 1
ATOM 614 C C . GLU A 1 86 ? 52.690 28.158 -14.731 1.00 38.94 86 GLU A C 1
ATOM 616 O O . GLU A 1 86 ? 52.256 27.122 -14.239 1.00 38.94 86 GLU A O 1
ATOM 621 N N . ASP A 1 87 ? 52.217 28.679 -15.862 1.00 42.06 87 ASP A N 1
ATOM 622 C CA . ASP A 1 87 ? 52.041 27.963 -17.129 1.00 42.06 87 ASP A CA 1
ATOM 623 C C . ASP A 1 87 ? 51.433 26.537 -17.119 1.00 42.06 87 ASP A C 1
ATOM 625 O O . ASP A 1 87 ? 52.133 25.531 -17.141 1.00 42.06 87 ASP A O 1
ATOM 629 N N . TYR A 1 88 ? 50.101 26.443 -17.194 1.00 44.31 88 TYR A N 1
ATOM 630 C CA . TYR A 1 88 ? 49.413 25.274 -17.774 1.00 44.31 88 TYR A CA 1
ATOM 631 C C . TYR A 1 88 ? 48.270 25.741 -18.682 1.00 44.31 88 TYR A C 1
ATOM 633 O O . TYR A 1 88 ? 47.116 25.334 -18.569 1.00 44.31 88 TYR A O 1
ATOM 641 N N . SER A 1 89 ? 48.585 26.658 -19.598 1.00 49.31 89 SER A N 1
ATOM 642 C CA . SER A 1 89 ? 47.718 26.915 -20.744 1.00 49.31 89 SER A CA 1
ATOM 643 C C . SER A 1 89 ? 48.103 25.972 -21.878 1.00 49.31 89 SER A C 1
ATOM 645 O O . SER A 1 89 ? 48.771 26.379 -22.822 1.00 49.31 89 SER A O 1
ATOM 647 N N . SER A 1 90 ? 47.675 24.712 -21.816 1.00 54.28 90 SER A N 1
ATOM 648 C CA . SER A 1 90 ? 47.379 23.945 -23.031 1.00 54.28 90 SER A CA 1
ATOM 649 C C . SER A 1 90 ? 46.664 22.630 -22.715 1.00 54.28 90 SER A C 1
ATOM 651 O O . SER A 1 90 ? 47.159 21.792 -21.975 1.00 54.28 90 SER A O 1
ATOM 653 N N . LEU A 1 91 ? 45.529 22.465 -23.397 1.00 52.97 91 LEU A N 1
ATOM 654 C CA . LEU A 1 91 ? 44.900 21.203 -23.790 1.00 52.97 91 LEU A CA 1
ATOM 655 C C . LEU A 1 91 ? 43.923 20.545 -22.797 1.00 52.97 91 LEU A C 1
ATOM 657 O O . LEU A 1 91 ? 44.275 19.879 -21.833 1.00 52.97 91 LEU A O 1
ATOM 661 N N . ASP A 1 92 ? 42.669 20.674 -23.228 1.00 40.16 92 ASP A N 1
ATOM 662 C CA . ASP A 1 92 ? 41.496 19.841 -22.991 1.00 40.16 92 ASP A CA 1
ATOM 663 C C . ASP A 1 92 ? 40.585 20.166 -21.795 1.00 40.16 92 ASP A C 1
ATOM 665 O O . ASP A 1 92 ? 40.780 19.779 -20.644 1.00 40.16 92 ASP A O 1
ATOM 669 N N . ALA A 1 93 ? 39.479 20.820 -22.147 1.00 50.06 93 ALA A N 1
ATOM 670 C CA . ALA A 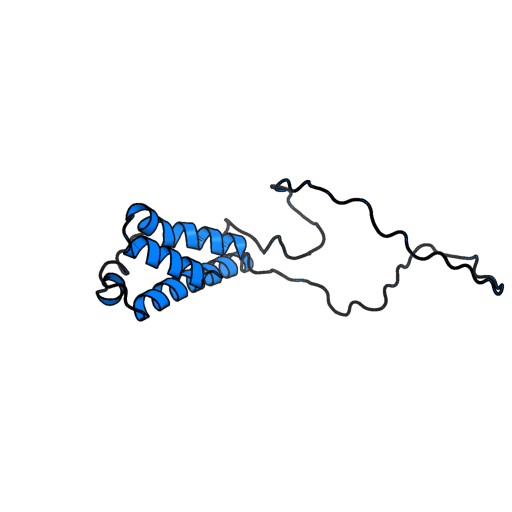1 93 ? 38.265 20.951 -21.364 1.00 50.06 93 ALA A CA 1
ATOM 671 C C . ALA A 1 93 ? 37.447 19.639 -21.362 1.00 50.06 93 ALA A C 1
ATOM 673 O O . ALA A 1 93 ? 36.258 19.649 -21.682 1.00 50.06 93 ALA A O 1
ATOM 674 N N . SER A 1 94 ? 38.059 18.507 -21.002 1.00 47.59 94 SER A N 1
ATOM 675 C CA . SER A 1 94 ? 37.380 17.205 -21.015 1.00 47.59 94 SER A CA 1
ATOM 676 C C . SER A 1 94 ? 37.979 16.206 -20.024 1.00 47.59 94 SER A C 1
ATOM 678 O O . SER A 1 94 ? 38.436 15.136 -20.398 1.00 47.59 94 SER A O 1
ATOM 680 N N . TYR A 1 95 ? 37.955 16.517 -18.726 1.00 41.03 95 TYR A N 1
ATOM 681 C CA . TYR A 1 95 ? 37.776 15.484 -17.696 1.00 41.03 95 TYR A CA 1
ATOM 682 C C . TYR A 1 95 ? 37.497 16.147 -16.344 1.00 41.03 95 TYR A C 1
ATOM 684 O O . TYR A 1 95 ? 38.404 16.499 -15.592 1.00 41.03 95 TYR A O 1
ATOM 692 N N . SER A 1 96 ? 36.221 16.297 -15.984 1.00 50.06 96 SER A N 1
ATOM 693 C CA . SER A 1 96 ? 35.846 16.473 -14.579 1.00 50.06 96 SER A CA 1
ATOM 694 C C . SER A 1 96 ? 36.137 15.166 -13.835 1.00 50.06 96 SER A C 1
ATOM 696 O O . SER A 1 96 ? 35.241 14.362 -13.582 1.00 50.06 96 SER A O 1
ATOM 698 N N . HIS A 1 97 ? 37.405 14.926 -13.499 1.00 45.81 97 HIS A N 1
ATOM 699 C CA . HIS A 1 97 ? 37.794 13.845 -12.605 1.00 45.81 97 HIS A CA 1
ATOM 700 C C . HIS A 1 97 ? 37.424 14.243 -11.176 1.00 45.81 97 HIS A C 1
ATOM 702 O O . HIS A 1 97 ? 38.258 14.699 -10.400 1.00 45.81 97 HIS A O 1
ATOM 708 N N . HIS A 1 98 ? 36.152 14.077 -10.810 1.00 57.16 98 HIS A N 1
ATOM 709 C CA . HIS A 1 98 ? 35.824 13.889 -9.404 1.00 57.16 98 HIS A CA 1
ATOM 710 C C . HIS A 1 98 ? 36.517 12.595 -8.956 1.00 57.16 98 HIS A C 1
ATOM 712 O O . HIS A 1 98 ? 36.184 11.525 -9.477 1.00 57.16 98 HIS A O 1
ATOM 718 N N . PRO A 1 99 ? 37.487 12.651 -8.028 1.00 52.16 99 PRO A N 1
ATOM 719 C CA . PRO A 1 99 ? 38.204 11.463 -7.613 1.00 52.16 99 PRO A CA 1
ATOM 720 C C . PRO A 1 99 ? 37.219 10.530 -6.896 1.00 52.16 99 PRO A C 1
ATOM 722 O O . PRO A 1 99 ? 36.718 10.825 -5.815 1.00 52.16 99 PRO A O 1
ATOM 725 N N . ARG A 1 100 ? 36.916 9.411 -7.565 1.00 56.44 100 ARG A N 1
ATOM 726 C CA . ARG A 1 100 ? 36.321 8.165 -7.053 1.00 56.44 100 ARG A CA 1
ATOM 727 C C . ARG A 1 100 ? 35.073 8.326 -6.164 1.00 56.44 100 ARG A C 1
ATOM 729 O O . ARG A 1 100 ? 35.146 8.128 -4.954 1.00 56.44 100 ARG A O 1
ATOM 736 N N . ARG A 1 101 ? 33.886 8.459 -6.771 1.00 59.88 101 ARG A N 1
ATOM 737 C CA . ARG A 1 101 ? 32.689 7.796 -6.214 1.00 59.88 101 ARG A CA 1
ATOM 738 C C . ARG A 1 101 ? 32.838 6.301 -6.487 1.00 59.88 101 ARG A C 1
ATOM 740 O O . ARG A 1 101 ? 32.795 5.871 -7.628 1.00 59.88 101 ARG A O 1
ATOM 747 N N . HIS A 1 102 ? 33.119 5.526 -5.450 1.00 76.25 102 HIS A N 1
ATOM 748 C CA . HIS A 1 102 ? 33.447 4.095 -5.537 1.00 76.25 102 HIS A CA 1
ATOM 749 C C . HIS A 1 102 ? 32.202 3.194 -5.585 1.00 76.25 102 HIS A C 1
ATOM 751 O O . HIS A 1 102 ? 32.312 1.978 -5.464 1.00 76.25 102 HIS A O 1
ATOM 757 N N . TRP A 1 103 ? 31.017 3.780 -5.757 1.00 74.75 103 TRP A N 1
ATOM 758 C CA . TRP A 1 103 ? 29.770 3.049 -5.898 1.00 74.75 103 TRP A CA 1
ATOM 759 C C . TRP A 1 103 ? 28.746 3.894 -6.659 1.00 74.75 103 TRP A C 1
ATOM 761 O O . TRP A 1 103 ? 28.656 5.113 -6.483 1.00 74.75 103 TRP A O 1
ATOM 771 N N . GLU A 1 104 ? 27.974 3.221 -7.500 1.00 79.44 104 GLU A N 1
ATOM 772 C CA . GLU A 1 104 ? 26.876 3.794 -8.266 1.00 79.44 104 GLU A CA 1
ATOM 773 C C . GLU A 1 104 ? 25.601 3.020 -7.932 1.00 79.44 104 GLU A C 1
ATOM 775 O O . GLU A 1 104 ? 25.637 1.806 -7.718 1.00 79.44 104 GLU A O 1
ATOM 780 N N . TRP A 1 105 ? 24.469 3.725 -7.852 1.00 77.69 105 TRP A N 1
ATOM 781 C CA . TRP A 1 105 ? 23.173 3.058 -7.771 1.00 77.69 105 TRP A CA 1
ATOM 782 C C . TRP A 1 105 ? 22.904 2.358 -9.105 1.00 77.69 105 TRP A C 1
ATOM 784 O O . TRP A 1 105 ? 23.044 2.964 -10.164 1.00 77.69 105 TRP A O 1
ATOM 794 N N . GLY A 1 106 ? 22.496 1.093 -9.053 1.00 81.12 106 GLY A N 1
ATOM 795 C CA . GLY A 1 106 ? 22.194 0.303 -10.241 1.00 81.12 106 GLY A CA 1
ATOM 796 C C . GLY A 1 106 ? 21.191 -0.808 -9.954 1.00 81.12 106 GLY A C 1
ATOM 797 O O . GLY A 1 106 ? 20.769 -1.012 -8.814 1.00 81.12 106 GLY A O 1
ATOM 798 N N . GLY A 1 107 ? 20.812 -1.536 -11.003 1.00 86.88 107 GLY A N 1
ATOM 799 C CA . GLY A 1 107 ? 19.814 -2.601 -10.924 1.00 86.88 107 GLY A CA 1
ATOM 800 C C . GLY A 1 107 ? 18.376 -2.086 -10.819 1.00 86.88 107 GLY A C 1
ATOM 801 O O 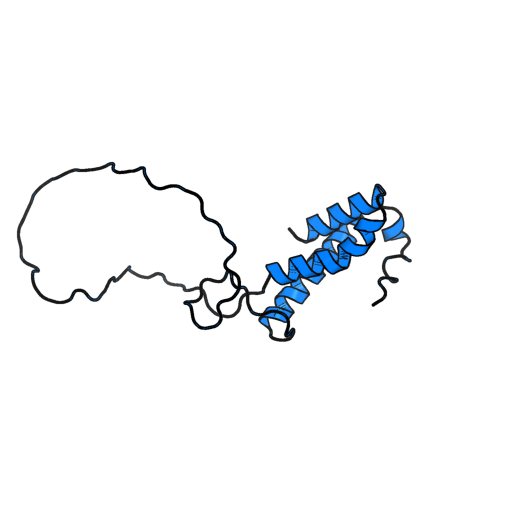. GLY A 1 107 ? 18.072 -0.950 -11.176 1.00 86.88 107 GLY A O 1
ATOM 802 N N . CYS A 1 108 ? 17.480 -2.957 -10.355 1.00 90.06 108 CYS A N 1
ATOM 803 C CA . CYS A 1 108 ? 16.052 -2.673 -10.239 1.00 90.06 108 CYS A CA 1
ATOM 804 C C . CYS A 1 108 ? 15.636 -2.603 -8.766 1.00 90.06 108 CYS A C 1
ATOM 806 O O . CYS A 1 108 ? 15.595 -3.618 -8.068 1.00 90.06 108 CYS A O 1
ATOM 808 N N . GLY A 1 109 ? 15.310 -1.398 -8.297 1.00 91.19 109 GLY A N 1
ATOM 809 C CA . GLY A 1 109 ? 14.745 -1.186 -6.965 1.00 91.19 109 GLY A CA 1
ATOM 810 C C . GLY A 1 109 ? 13.296 -1.672 -6.864 1.00 91.19 109 GLY A C 1
ATOM 811 O O . GLY A 1 109 ? 12.527 -1.586 -7.824 1.00 91.19 109 GLY A O 1
ATOM 812 N N . HIS A 1 110 ? 12.904 -2.164 -5.686 1.00 93.75 110 HIS A N 1
ATOM 813 C CA . HIS A 1 110 ? 11.508 -2.475 -5.371 1.00 93.75 110 HIS A CA 1
ATOM 814 C C . HIS A 1 110 ? 10.651 -1.208 -5.399 1.00 93.75 110 HIS A C 1
ATOM 816 O O . HIS A 1 110 ? 10.950 -0.254 -4.687 1.00 93.75 110 HIS A O 1
ATOM 822 N N . ASN A 1 111 ? 9.547 -1.225 -6.147 1.00 95.00 111 ASN A N 1
ATOM 823 C CA . ASN A 1 111 ? 8.645 -0.079 -6.250 1.00 95.00 111 ASN A CA 1
ATOM 824 C C . ASN A 1 111 ? 7.751 0.031 -5.010 1.00 95.00 111 ASN A C 1
ATOM 826 O O . ASN A 1 111 ? 6.624 -0.474 -4.969 1.00 95.00 111 ASN A O 1
ATOM 830 N N . LEU A 1 112 ? 8.307 0.650 -3.968 1.00 93.50 112 LEU A N 1
ATOM 831 C CA . LEU A 1 112 ? 7.675 0.763 -2.659 1.00 93.50 112 LEU A CA 1
ATOM 832 C C . LEU A 1 112 ? 6.407 1.619 -2.706 1.00 93.50 112 LEU A C 1
ATOM 834 O O . LEU A 1 112 ? 5.430 1.295 -2.032 1.00 93.50 112 LEU A O 1
ATOM 838 N N . GLU A 1 113 ? 6.392 2.669 -3.526 1.00 94.31 113 GLU A N 1
ATOM 839 C CA . GLU A 1 113 ? 5.229 3.542 -3.697 1.00 94.31 113 GLU A CA 1
ATOM 840 C C . GLU A 1 113 ? 4.005 2.768 -4.204 1.00 94.31 113 GLU A C 1
ATOM 842 O O . GLU A 1 113 ? 2.905 2.888 -3.644 1.00 94.31 113 GLU A O 1
ATOM 847 N N . TYR A 1 114 ? 4.202 1.913 -5.211 1.00 95.50 114 TYR A N 1
ATOM 848 C CA . TYR A 1 114 ? 3.136 1.071 -5.737 1.00 95.50 114 TYR A CA 1
ATOM 849 C C . TYR A 1 114 ? 2.638 0.076 -4.680 1.00 95.50 114 TYR A C 1
ATOM 851 O O . TYR A 1 114 ? 1.430 -0.030 -4.446 1.00 95.50 114 TYR A O 1
ATOM 859 N N . GLY A 1 115 ? 3.551 -0.602 -3.975 1.00 95.94 115 GLY A N 1
ATOM 860 C CA . GLY A 1 115 ? 3.192 -1.539 -2.905 1.00 95.94 115 GLY A CA 1
ATOM 861 C C . GLY A 1 115 ? 2.411 -0.885 -1.761 1.00 95.94 115 GLY A C 1
ATOM 862 O O . GLY A 1 115 ? 1.415 -1.443 -1.292 1.00 95.94 115 GLY A O 1
ATOM 863 N N . LEU A 1 116 ? 2.799 0.323 -1.344 1.00 96.56 116 LEU A N 1
ATOM 864 C CA . LEU A 1 116 ? 2.106 1.089 -0.302 1.00 96.56 116 LEU A CA 1
ATOM 865 C C . LEU A 1 116 ? 0.695 1.486 -0.736 1.00 96.56 116 LEU A C 1
ATOM 867 O O . LEU A 1 116 ? -0.258 1.365 0.042 1.00 96.56 116 LEU A O 1
ATOM 871 N N . THR A 1 117 ? 0.554 1.944 -1.979 1.00 96.00 117 THR A N 1
ATOM 872 C CA . THR A 1 117 ? -0.736 2.330 -2.561 1.00 96.00 117 THR A CA 1
ATOM 873 C C . THR A 1 117 ? -1.664 1.125 -2.658 1.00 96.00 117 THR A C 1
ATOM 875 O O . THR A 1 117 ? -2.801 1.185 -2.185 1.00 96.00 117 THR A O 1
ATOM 878 N N . PHE A 1 118 ? -1.163 -0.006 -3.157 1.00 96.81 118 PHE A N 1
ATOM 879 C CA . PHE A 1 118 ? -1.917 -1.255 -3.224 1.00 96.81 118 PHE A CA 1
ATOM 880 C C . PHE A 1 118 ? -2.345 -1.746 -1.834 1.00 96.81 118 PHE A C 1
ATOM 882 O O . PHE A 1 118 ? -3.512 -2.075 -1.627 1.00 96.81 118 PHE A O 1
ATOM 889 N N . SER A 1 119 ? -1.440 -1.739 -0.849 1.00 96.75 119 SER A N 1
ATOM 890 C CA . SER A 1 119 ? -1.744 -2.156 0.528 1.00 96.75 119 SER A CA 1
ATOM 891 C C . SER A 1 119 ? -2.840 -1.294 1.169 1.00 96.75 119 SER A C 1
ATOM 893 O O . SER A 1 119 ? -3.739 -1.820 1.828 1.00 96.75 119 SER A O 1
ATOM 895 N N . ARG A 1 120 ? -2.837 0.026 0.930 1.00 96.06 120 ARG A N 1
ATOM 896 C CA . ARG A 1 120 ? -3.920 0.931 1.365 1.00 96.06 120 ARG A CA 1
ATOM 897 C C . ARG A 1 120 ? -5.243 0.626 0.672 1.00 96.06 120 ARG A C 1
ATOM 899 O O . ARG A 1 120 ? -6.283 0.632 1.326 1.00 96.06 120 ARG A O 1
ATOM 906 N N . LEU A 1 121 ? -5.231 0.386 -0.636 1.00 94.62 121 LEU A N 1
ATOM 907 C CA . LEU A 1 121 ? -6.445 0.051 -1.380 1.00 94.62 121 LEU A CA 1
ATOM 908 C C . LEU A 1 121 ? -7.032 -1.280 -0.904 1.00 94.62 121 LEU A C 1
ATOM 910 O O . LEU A 1 121 ? -8.240 -1.378 -0.707 1.00 94.62 121 LEU A O 1
ATOM 914 N N . LEU A 1 122 ? -6.194 -2.281 -0.656 1.00 94.75 122 LEU A N 1
ATOM 915 C CA . LEU A 1 122 ? -6.647 -3.604 -0.249 1.00 94.75 122 LEU A CA 1
ATOM 916 C C . LEU A 1 122 ? -7.141 -3.634 1.205 1.00 94.75 122 LEU A C 1
ATOM 918 O O . LEU A 1 122 ? -8.275 -4.033 1.463 1.00 94.75 122 LEU A O 1
ATOM 922 N N . LEU A 1 123 ? -6.299 -3.227 2.158 1.00 93.56 123 LEU A N 1
ATOM 923 C CA . LEU A 1 123 ? -6.538 -3.487 3.582 1.00 93.56 123 LEU A CA 1
ATOM 924 C C . LEU A 1 123 ? -7.363 -2.403 4.276 1.00 93.56 123 LEU A C 1
ATOM 926 O O . LEU A 1 123 ? -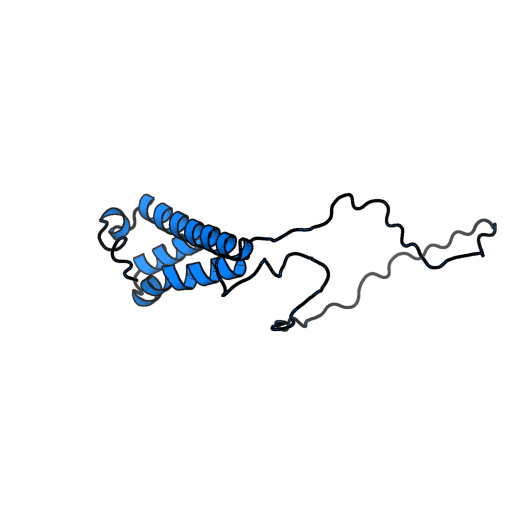8.032 -2.692 5.263 1.00 93.56 123 LEU A O 1
ATOM 930 N N . ASP A 1 124 ? -7.364 -1.169 3.770 1.00 94.12 124 ASP A N 1
ATOM 931 C CA . ASP A 1 124 ? -8.098 -0.075 4.415 1.00 94.12 124 ASP A CA 1
ATOM 932 C C . ASP A 1 124 ? -9.525 0.088 3.850 1.00 94.12 124 ASP A C 1
ATOM 934 O O . ASP A 1 124 ? -10.352 0.761 4.463 1.00 94.12 124 ASP A O 1
ATOM 938 N N . SER A 1 125 ? -9.846 -0.505 2.690 1.00 91.88 125 SER A N 1
ATOM 939 C CA . SER A 1 125 ? -11.157 -0.340 2.030 1.00 91.88 125 SER A CA 1
ATOM 940 C C . SER A 1 125 ? -12.336 -0.806 2.880 1.00 91.88 125 SER A C 1
ATOM 942 O O . SER A 1 125 ? -13.410 -0.207 2.835 1.00 91.88 125 SER A O 1
ATOM 944 N N . ARG A 1 126 ? -12.146 -1.874 3.660 1.00 86.50 126 ARG A N 1
ATOM 945 C CA . ARG A 1 126 ? -13.162 -2.366 4.596 1.00 86.50 126 ARG A CA 1
ATOM 946 C C . ARG A 1 126 ? -13.289 -1.443 5.806 1.00 86.50 126 ARG A C 1
ATOM 948 O O . ARG A 1 126 ? -14.396 -1.041 6.146 1.00 86.50 126 ARG A O 1
ATOM 955 N N . GLU A 1 127 ? -12.163 -1.065 6.400 1.00 89.19 127 GLU A N 1
ATOM 956 C CA . GLU A 1 127 ? -12.127 -0.270 7.631 1.00 89.19 127 GLU A CA 1
ATOM 957 C C . GLU A 1 127 ? -12.673 1.153 7.420 1.00 89.19 127 GLU A C 1
ATOM 959 O O . GLU A 1 127 ? -13.352 1.703 8.282 1.00 89.19 127 GLU A O 1
ATOM 964 N N . ARG A 1 128 ? -12.488 1.750 6.233 1.00 86.94 128 ARG A N 1
ATOM 965 C CA . ARG A 1 128 ? -13.072 3.070 5.915 1.00 86.94 128 ARG A CA 1
ATOM 966 C C . ARG A 1 128 ? -14.603 3.100 5.953 1.00 86.94 128 ARG A C 1
ATOM 968 O O . ARG A 1 128 ? -15.163 4.180 6.097 1.00 86.94 128 ARG A O 1
ATOM 975 N N . ARG A 1 129 ? -15.278 1.952 5.826 1.00 83.94 129 ARG A N 1
ATOM 976 C CA . ARG A 1 129 ? -16.748 1.865 5.862 1.00 83.94 129 ARG A CA 1
ATOM 977 C C . ARG A 1 129 ? -17.315 1.679 7.268 1.00 83.94 129 ARG A C 1
ATOM 979 O O . ARG A 1 129 ? -18.483 1.982 7.468 1.00 83.94 129 ARG A O 1
ATOM 986 N N . GLY A 1 130 ? -16.526 1.158 8.211 1.00 80.75 130 GLY A N 1
ATOM 987 C CA . GLY A 1 130 ? -17.023 0.785 9.537 1.00 80.75 130 GLY A CA 1
ATOM 988 C C . GLY A 1 130 ? -17.245 1.973 10.473 1.00 80.75 130 GLY A C 1
ATOM 989 O O . GLY A 1 130 ? -18.178 1.947 11.266 1.00 80.75 130 GLY A O 1
ATOM 990 N N . GLY A 1 131 ? -16.421 3.025 10.377 1.00 83.06 131 GLY A N 1
ATOM 991 C CA . GLY A 1 131 ? -16.564 4.271 11.154 1.00 83.06 131 GLY A CA 1
ATOM 992 C C . GLY A 1 131 ? -16.396 4.141 12.679 1.00 83.06 131 GLY A C 1
ATOM 993 O O . GLY A 1 131 ? -16.245 5.149 13.367 1.00 83.06 131 GLY A O 1
ATOM 994 N N . ASP A 1 132 ? -16.371 2.922 13.207 1.00 89.44 132 ASP A N 1
ATOM 995 C CA . ASP A 1 132 ? -16.239 2.586 14.616 1.00 89.44 132 ASP A CA 1
ATOM 996 C C . ASP A 1 132 ? -14.788 2.687 15.115 1.00 89.44 132 ASP A C 1
ATOM 998 O O . ASP A 1 132 ? -13.819 2.746 14.348 1.00 89.44 132 ASP A O 1
ATOM 1002 N N . LEU A 1 133 ? -14.623 2.703 16.443 1.00 88.81 133 LEU A N 1
ATOM 1003 C CA . LEU A 1 133 ? -13.307 2.790 17.088 1.00 88.81 133 LEU A CA 1
ATOM 1004 C C . LEU A 1 133 ? -12.372 1.668 16.627 1.00 88.81 133 LEU A C 1
ATOM 1006 O O . LEU A 1 133 ? -11.185 1.910 16.409 1.00 88.81 133 LEU A O 1
ATOM 1010 N N . ARG A 1 134 ? -12.907 0.462 16.415 1.00 86.81 134 ARG A N 1
ATOM 1011 C CA . ARG A 1 134 ? -12.129 -0.675 15.923 1.00 86.81 134 ARG A CA 1
ATOM 1012 C C . ARG A 1 134 ? -11.622 -0.437 14.506 1.00 86.81 134 ARG A C 1
ATOM 1014 O O . ARG A 1 134 ? -10.430 -0.624 14.283 1.00 86.81 134 ARG A O 1
ATOM 1021 N N . SER A 1 135 ? -12.457 0.048 13.586 1.00 89.88 135 SER A N 1
ATOM 1022 C CA . SER A 1 135 ? -11.996 0.409 12.240 1.00 89.88 135 SER A CA 1
ATOM 1023 C C . SER A 1 135 ? -10.883 1.458 12.271 1.00 89.88 135 SER A C 1
ATOM 1025 O O . SER A 1 135 ? -9.909 1.361 11.525 1.00 89.88 135 SER A O 1
ATOM 1027 N N . ARG A 1 136 ? -10.965 2.447 13.171 1.00 92.62 136 ARG A N 1
ATOM 1028 C CA . ARG A 1 136 ? -9.901 3.454 13.340 1.00 92.62 136 ARG A CA 1
ATOM 1029 C C . ARG A 1 136 ? -8.602 2.843 13.867 1.00 92.62 136 ARG A C 1
ATOM 1031 O O . ARG A 1 136 ? -7.532 3.174 13.358 1.00 92.62 136 ARG A O 1
ATOM 1038 N N . THR A 1 137 ? -8.689 1.939 14.838 1.00 92.31 137 THR A N 1
ATOM 1039 C CA . THR A 1 137 ? -7.534 1.198 15.364 1.00 92.31 137 THR A CA 1
ATOM 1040 C C . THR A 1 137 ? -6.918 0.298 14.296 1.00 92.31 137 THR A C 1
ATOM 1042 O O . THR A 1 137 ? -5.704 0.304 14.113 1.00 92.31 137 THR A O 1
ATOM 1045 N N . ASN A 1 138 ? -7.732 -0.409 13.513 1.00 93.06 138 ASN A N 1
ATOM 1046 C CA . ASN A 1 138 ? -7.261 -1.240 12.407 1.00 93.06 138 ASN A CA 1
ATOM 1047 C C . ASN A 1 138 ? -6.555 -0.400 11.335 1.00 93.06 138 ASN A C 1
ATOM 1049 O O . ASN A 1 138 ? -5.463 -0.762 10.902 1.00 93.06 138 ASN A O 1
ATOM 1053 N N . LEU A 1 139 ? -7.110 0.761 10.960 1.00 94.38 139 LEU A N 1
ATOM 1054 C CA . LEU A 1 139 ? -6.451 1.717 10.058 1.00 94.38 139 LEU A CA 1
ATOM 1055 C C . LEU A 1 139 ? -5.103 2.195 10.607 1.00 94.38 139 LEU A C 1
ATOM 1057 O O . LEU A 1 139 ? -4.136 2.302 9.849 1.00 94.38 139 LEU A O 1
ATOM 1061 N N . HIS A 1 140 ? -5.027 2.477 11.910 1.00 95.12 140 HIS A N 1
ATOM 1062 C CA . HIS A 1 140 ? -3.782 2.857 12.574 1.00 95.12 140 HIS A CA 1
ATOM 1063 C C . HIS A 1 140 ? -2.745 1.731 12.511 1.00 95.12 140 HIS A C 1
ATOM 1065 O O . HIS A 1 140 ? -1.623 1.970 12.074 1.00 95.12 140 HIS A O 1
ATOM 1071 N N . ASN A 1 141 ? -3.124 0.502 12.856 1.00 95.88 141 ASN A N 1
ATOM 1072 C CA . ASN A 1 141 ? -2.226 -0.654 12.849 1.00 95.88 141 ASN A CA 1
ATOM 1073 C C . ASN A 1 141 ? -1.753 -1.001 11.431 1.00 95.88 141 ASN A C 1
ATOM 1075 O O . ASN A 1 141 ? -0.559 -1.184 11.202 1.00 95.88 141 ASN A O 1
ATOM 1079 N N . ASN A 1 142 ? -2.664 -0.995 10.452 1.00 96.06 142 ASN A N 1
ATOM 1080 C CA . ASN A 1 142 ? -2.313 -1.153 9.041 1.00 96.06 142 ASN A CA 1
ATOM 1081 C C . ASN A 1 142 ? -1.327 -0.060 8.597 1.00 96.06 142 ASN A C 1
ATOM 1083 O O . ASN A 1 142 ? -0.398 -0.322 7.838 1.00 96.06 142 ASN A O 1
ATOM 1087 N N . ARG A 1 143 ? -1.525 1.192 9.038 1.00 97.00 143 ARG A N 1
ATOM 1088 C CA . ARG A 1 143 ? -0.597 2.294 8.750 1.00 97.00 143 ARG A CA 1
ATOM 1089 C C . ARG A 1 143 ? 0.758 2.060 9.409 1.00 97.00 143 ARG A C 1
ATOM 1091 O O . ARG A 1 143 ? 1.751 2.259 8.726 1.00 97.00 143 ARG A O 1
ATOM 1098 N N . ALA A 1 144 ? 0.792 1.631 10.667 1.00 97.50 144 ALA A N 1
ATOM 1099 C CA . ALA A 1 144 ? 2.024 1.355 11.397 1.00 97.50 144 ALA A CA 1
ATOM 1100 C C . ALA A 1 144 ? 2.867 0.274 10.709 1.00 97.50 144 ALA A C 1
ATOM 1102 O O . ALA A 1 144 ? 4.067 0.448 10.572 1.00 97.50 144 ALA A O 1
ATOM 1103 N N . GLY A 1 145 ? 2.243 -0.786 10.188 1.00 97.44 145 GLY A N 1
ATOM 1104 C CA . GLY A 1 145 ? 2.961 -1.830 9.449 1.00 97.44 145 GLY A CA 1
ATOM 1105 C C . GLY A 1 145 ? 3.524 -1.404 8.089 1.00 97.44 145 GLY A C 1
ATOM 1106 O O . GLY A 1 145 ? 4.302 -2.135 7.491 1.00 97.44 145 GLY A O 1
ATOM 1107 N N . ARG A 1 146 ? 3.112 -0.249 7.559 1.00 95.19 146 ARG A N 1
ATOM 1108 C CA . ARG A 1 146 ? 3.564 0.266 6.257 1.00 95.19 146 ARG A CA 1
ATOM 1109 C C . ARG A 1 146 ? 4.693 1.296 6.364 1.00 95.19 146 ARG A C 1
ATOM 1111 O O . ARG A 1 146 ? 5.189 1.711 5.321 1.00 95.19 146 ARG A O 1
ATOM 1118 N N . LEU A 1 147 ? 5.004 1.768 7.571 1.00 86.44 147 LEU A N 1
ATOM 1119 C CA . LEU A 1 147 ? 6.069 2.739 7.845 1.00 86.44 147 LEU A CA 1
ATOM 1120 C C . LEU A 1 147 ? 7.388 2.011 8.104 1.00 86.44 147 LEU A C 1
ATOM 1122 O O . LEU A 1 147 ? 8.422 2.579 7.698 1.00 86.44 147 LEU A O 1
#

Organism: Ladona fulva (NCBI:txid123851)

Secondary structure (DSSP, 8-state):
---HHHHT-HHHHTT-HHHHHHHHHHHHHHHHHHHHHHHTT--TT--S-TTS-----S--------------------------------S-S-------------S----HHHHHHHHHHHHHHHHHHH-SHHHHHHHHHHHHTT-

Sequence (147 aa):
MNLDCLSKSRILSLGFRESAFAHAASAAGVTAAVSRACSNGRLLSCSCDPGGRVTKGAGEEGASNRKRIHAEGLAYYNGNHGRTSEDYSSLDASYSHHPRRHWEWGGCGHNLEYGLTFSRLLLDSRERRGGDLRSRTNLHNNRAGRL

pLDDT: mean 72.73, std 23.11, range [29.8, 98.19]